Protein AF-A0A967SNN8-F1 (afdb_monomer_lite)

Sequence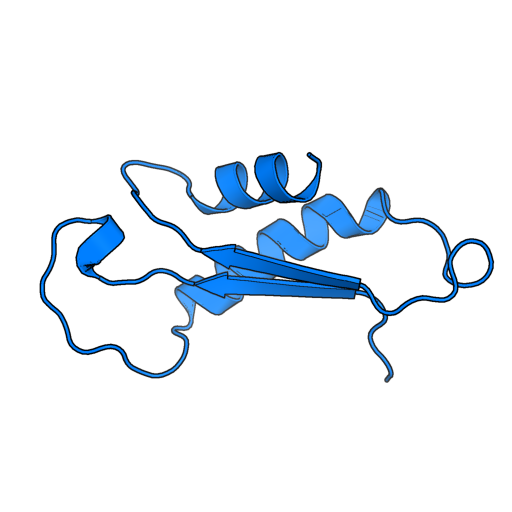 (77 aa):
TSKSFMLHYNFPPFSVGEARPIRSTSRREKGHGHLAERAIQPLLPAYDDFPYTIRVVSDILESNGSSSMASVCSASM

Radius of gyration: 13.72 Å; chains: 1; bounding box: 33×20×38 Å

Structure (mmCIF, N/CA/C/O backbone):
data_AF-A0A967SNN8-F1
#
_entry.id   AF-A0A967SNN8-F1
#
loop_
_atom_site.group_PDB
_atom_site.id
_atom_site.type_symbol
_atom_site.label_atom_id
_atom_site.label_alt_id
_atom_site.label_comp_id
_atom_site.label_asym_id
_atom_site.label_entity_id
_atom_site.label_seq_id
_atom_site.pdbx_PDB_ins_code
_atom_site.Cartn_x
_atom_site.Cartn_y
_atom_site.Cartn_z
_atom_site.occupancy
_atom_site.B_iso_or_equiv
_atom_site.auth_seq_id
_atom_site.auth_comp_id
_atom_site.auth_asym_id
_atom_site.auth_atom_id
_atom_site.pdbx_PDB_model_num
ATOM 1 N N . THR A 1 1 ? 0.984 -2.501 23.160 1.00 46.12 1 THR A N 1
ATOM 2 C CA . THR A 1 1 ? 0.238 -1.561 22.296 1.00 46.12 1 THR A CA 1
ATOM 3 C C . THR A 1 1 ? -0.390 -2.359 21.175 1.00 46.12 1 THR A C 1
ATOM 5 O O . THR A 1 1 ? 0.318 -2.774 20.268 1.00 46.12 1 THR A O 1
ATOM 8 N N . SER A 1 2 ? -1.680 -2.680 21.288 1.00 78.44 2 SER A N 1
ATOM 9 C CA . SER A 1 2 ? -2.420 -3.312 20.189 1.00 78.44 2 SER A CA 1
ATOM 10 C C . SER A 1 2 ? -2.766 -2.231 19.168 1.00 78.44 2 SER A C 1
ATOM 12 O O . SER A 1 2 ? -3.190 -1.146 19.563 1.00 78.44 2 SER A O 1
ATOM 14 N N . LYS A 1 3 ? -2.526 -2.485 17.882 1.00 81.81 3 LYS A N 1
ATOM 15 C CA . LYS A 1 3 ? -2.846 -1.550 16.802 1.00 81.81 3 LYS A CA 1
ATOM 16 C C . LYS A 1 3 ? -4.061 -2.097 16.061 1.00 81.81 3 LYS A C 1
ATOM 18 O O . LYS A 1 3 ? -3.967 -3.170 15.475 1.00 81.81 3 LYS A O 1
ATOM 23 N N . SER A 1 4 ? -5.180 -1.377 16.112 1.00 88.50 4 SER A N 1
ATOM 24 C CA . SER A 1 4 ? -6.440 -1.783 15.473 1.00 88.50 4 SER A CA 1
ATOM 25 C C . SER A 1 4 ? -6.447 -1.564 13.959 1.00 88.50 4 SER A C 1
ATOM 27 O O . SER A 1 4 ? -7.221 -2.207 13.264 1.00 88.50 4 SER A O 1
ATOM 29 N N . PHE A 1 5 ? -5.569 -0.704 13.435 1.00 93.31 5 PHE A N 1
ATOM 30 C CA . PHE A 1 5 ? -5.460 -0.415 12.006 1.00 93.31 5 PHE A CA 1
ATOM 31 C C . PHE A 1 5 ? -4.025 -0.567 11.500 1.00 93.31 5 PHE A C 1
ATOM 33 O O . PHE A 1 5 ? -3.077 -0.084 12.122 1.00 93.31 5 PHE A O 1
ATOM 40 N N . MET A 1 6 ? -3.853 -1.230 10.361 1.00 94.38 6 MET A N 1
ATOM 41 C CA . MET A 1 6 ? -2.556 -1.434 9.717 1.00 94.38 6 MET A CA 1
ATOM 42 C C . MET A 1 6 ? -2.671 -1.177 8.218 1.00 94.38 6 MET A C 1
ATOM 44 O O . MET A 1 6 ? -3.547 -1.745 7.571 1.00 94.38 6 MET A O 1
ATOM 48 N N . LEU A 1 7 ? -1.746 -0.394 7.656 1.00 96.31 7 LEU A N 1
ATOM 49 C CA . LEU A 1 7 ? -1.622 -0.223 6.210 1.00 96.31 7 LEU A CA 1
ATOM 50 C C . LEU A 1 7 ? -0.231 -0.662 5.752 1.00 96.31 7 LEU A C 1
ATOM 52 O O . LEU A 1 7 ? 0.789 -0.107 6.166 1.00 96.31 7 LEU A O 1
ATOM 56 N N . HIS A 1 8 ? -0.190 -1.677 4.895 1.00 96.50 8 HIS A N 1
ATOM 57 C CA . HIS A 1 8 ? 1.031 -2.145 4.250 1.00 96.50 8 HIS A CA 1
ATOM 58 C C . HIS A 1 8 ? 1.066 -1.672 2.805 1.00 96.50 8 HIS A C 1
ATOM 60 O O . HIS A 1 8 ? 0.088 -1.802 2.081 1.00 96.50 8 HIS A O 1
ATOM 66 N N . TYR A 1 9 ? 2.201 -1.118 2.404 1.00 97.38 9 TYR A N 1
ATOM 67 C CA . TYR A 1 9 ? 2.432 -0.590 1.070 1.00 97.38 9 TYR A CA 1
ATOM 68 C C . TYR A 1 9 ? 3.557 -1.396 0.427 1.00 97.38 9 TYR A C 1
ATOM 70 O O . TYR A 1 9 ? 4.657 -1.446 0.984 1.00 97.38 9 TYR A O 1
ATOM 78 N N . ASN A 1 10 ? 3.281 -2.008 -0.720 1.00 95.88 10 ASN A N 1
ATOM 79 C CA . ASN A 1 10 ? 4.224 -2.825 -1.471 1.00 95.88 10 ASN A CA 1
ATOM 80 C C . ASN A 1 10 ? 4.524 -2.167 -2.817 1.00 95.88 10 ASN A C 1
ATOM 82 O O . ASN A 1 10 ? 3.616 -1.797 -3.563 1.00 95.88 10 ASN A O 1
ATOM 86 N N . PHE A 1 11 ? 5.807 -2.054 -3.142 1.00 96.06 11 PHE A N 1
ATOM 87 C CA . PHE A 1 11 ? 6.294 -1.444 -4.370 1.00 96.06 11 PHE A CA 1
ATOM 88 C C . PHE A 1 11 ? 7.179 -2.435 -5.133 1.00 96.06 11 PHE A C 1
ATOM 90 O O . PHE A 1 11 ? 8.413 -2.369 -5.074 1.00 96.06 11 PHE A O 1
ATOM 97 N N . PRO A 1 12 ? 6.571 -3.404 -5.835 1.00 95.06 12 PRO A N 1
ATOM 98 C CA . PRO A 1 12 ? 7.328 -4.401 -6.567 1.00 95.06 12 PRO A CA 1
ATOM 99 C C . PRO A 1 12 ? 8.088 -3.762 -7.745 1.00 95.06 12 PRO A C 1
ATOM 101 O O . PRO A 1 12 ? 7.593 -2.809 -8.350 1.00 95.06 12 PRO A O 1
ATOM 104 N N . PRO A 1 13 ? 9.263 -4.289 -8.137 1.00 93.25 13 PRO A N 1
ATOM 105 C CA . PRO A 1 13 ? 10.079 -3.707 -9.212 1.00 93.25 13 PRO A CA 1
ATOM 106 C C . PRO A 1 13 ? 9.373 -3.616 -10.570 1.00 93.25 13 PRO A C 1
ATOM 108 O O . PRO A 1 13 ? 9.603 -2.672 -11.325 1.00 93.25 13 PRO A O 1
ATOM 111 N N . PHE A 1 14 ? 8.461 -4.553 -10.852 1.00 94.75 14 PHE A N 1
ATOM 112 C CA . PHE A 1 14 ? 7.691 -4.540 -12.094 1.00 94.75 14 PHE A CA 1
ATOM 113 C C . PHE A 1 14 ? 6.784 -3.307 -12.218 1.00 94.75 14 PHE A C 1
ATOM 115 O O . PHE A 1 14 ? 6.460 -2.923 -13.335 1.00 94.75 14 PHE A O 1
ATOM 122 N N . SER A 1 15 ? 6.425 -2.650 -11.107 1.00 93.81 15 SER A N 1
ATOM 123 C CA . SER A 1 15 ? 5.561 -1.460 -11.115 1.00 93.81 15 SER A CA 1
ATOM 124 C C . SER A 1 15 ? 6.159 -0.263 -11.858 1.00 93.81 15 SER A C 1
ATOM 126 O O . SER A 1 15 ? 5.439 0.640 -12.275 1.00 93.81 15 SER A O 1
ATOM 128 N N . VAL A 1 16 ? 7.479 -0.263 -12.046 1.00 95.81 16 VAL A N 1
ATOM 129 C CA . VAL A 1 16 ? 8.221 0.724 -12.845 1.00 95.81 16 VAL A CA 1
ATOM 130 C C . VAL A 1 16 ? 8.874 0.088 -14.078 1.00 95.81 16 VAL A C 1
ATOM 132 O O . VAL A 1 16 ? 9.745 0.688 -14.698 1.00 95.81 16 VAL A O 1
ATOM 135 N N . GLY A 1 17 ? 8.481 -1.142 -14.429 1.00 94.25 17 GLY A N 1
ATOM 136 C CA . GLY A 1 17 ? 9.033 -1.888 -15.560 1.00 94.25 17 GLY A CA 1
ATOM 137 C C . GLY A 1 17 ? 10.451 -2.428 -15.344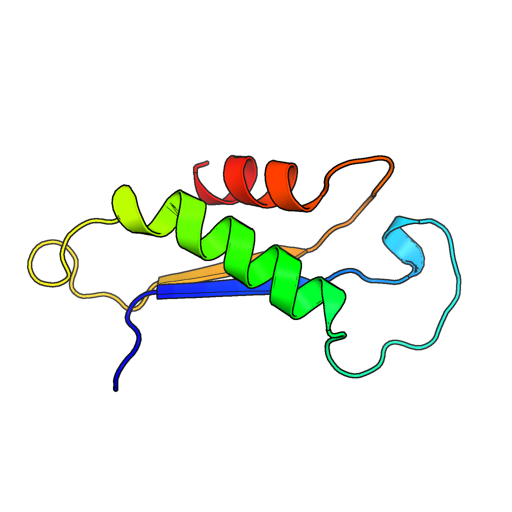 1.00 94.25 17 GLY A C 1
ATOM 138 O O . GLY A 1 17 ? 11.121 -2.782 -16.311 1.00 94.25 17 GLY A O 1
ATOM 139 N N . GLU A 1 18 ? 10.939 -2.503 -14.102 1.00 94.62 18 GLU A N 1
ATOM 140 C CA . GLU A 1 18 ? 12.286 -2.993 -13.799 1.00 94.62 18 GLU A CA 1
ATOM 141 C C . GLU A 1 18 ? 12.283 -4.462 -13.342 1.00 94.62 18 GLU A C 1
ATOM 143 O O . GLU A 1 18 ? 11.469 -4.887 -12.522 1.00 94.62 18 GLU A O 1
ATOM 148 N N . ALA A 1 19 ? 13.270 -5.240 -13.794 1.00 93.50 19 ALA A N 1
ATOM 149 C CA . ALA A 1 19 ? 13.520 -6.592 -13.296 1.00 93.50 19 ALA A CA 1
ATOM 150 C C . ALA A 1 19 ? 14.542 -6.557 -12.145 1.00 93.50 19 ALA A C 1
ATOM 152 O O . ALA A 1 19 ? 15.753 -6.512 -12.368 1.00 93.50 19 ALA A O 1
ATOM 153 N N . ARG A 1 20 ? 14.065 -6.566 -10.893 1.00 90.62 20 ARG A N 1
ATOM 154 C CA . ARG A 1 20 ? 14.911 -6.665 -9.686 1.00 90.62 20 ARG A CA 1
ATOM 155 C C . ARG A 1 20 ? 14.396 -7.763 -8.747 1.00 90.62 20 ARG A C 1
ATOM 157 O O . ARG A 1 20 ? 13.195 -8.027 -8.728 1.00 90.62 20 ARG A O 1
ATOM 164 N N . PRO A 1 21 ? 15.271 -8.402 -7.951 1.00 89.19 21 PRO A N 1
ATOM 165 C CA . PRO A 1 21 ? 14.839 -9.385 -6.966 1.00 89.19 21 PRO A CA 1
ATOM 166 C C . PRO A 1 21 ? 13.993 -8.725 -5.873 1.00 89.19 21 PRO A C 1
ATOM 168 O O . PRO A 1 21 ? 14.352 -7.664 -5.354 1.00 89.19 21 PRO A O 1
ATOM 171 N N . ILE A 1 22 ? 12.896 -9.381 -5.495 1.00 89.19 22 ILE A N 1
ATOM 172 C CA . ILE A 1 22 ? 12.051 -8.956 -4.377 1.00 89.19 22 ILE A CA 1
ATOM 173 C C . ILE A 1 22 ? 12.831 -9.185 -3.077 1.00 89.19 22 ILE A C 1
ATOM 175 O O . ILE A 1 22 ? 13.269 -10.298 -2.786 1.00 89.19 22 ILE A O 1
ATOM 179 N N . ARG A 1 23 ? 13.044 -8.110 -2.316 1.00 87.00 23 ARG A N 1
ATOM 180 C CA . ARG A 1 23 ? 13.701 -8.129 -1.000 1.00 87.00 23 ARG A CA 1
ATOM 181 C C . ARG A 1 23 ? 12.683 -7.808 0.096 1.00 87.00 23 ARG A C 1
ATOM 183 O O . ARG A 1 23 ? 11.497 -7.647 -0.169 1.00 87.00 23 ARG A O 1
ATOM 190 N N . SER A 1 24 ? 13.156 -7.716 1.337 1.00 90.56 24 SER A N 1
ATOM 191 C CA . SER A 1 24 ? 12.371 -7.171 2.445 1.00 90.56 24 SER A CA 1
ATOM 192 C C . SER A 1 24 ? 11.901 -5.742 2.158 1.00 90.56 24 SER A C 1
ATOM 194 O O . SER A 1 24 ? 12.528 -5.022 1.378 1.00 90.56 24 SER A O 1
ATOM 196 N N . THR A 1 25 ? 10.870 -5.307 2.880 1.00 91.81 25 THR A N 1
ATOM 197 C CA . THR A 1 25 ? 10.317 -3.955 2.777 1.00 91.81 25 THR A CA 1
ATOM 198 C C . THR A 1 25 ? 11.383 -2.871 2.953 1.00 91.81 25 THR A C 1
ATOM 200 O O . THR A 1 25 ? 12.188 -2.856 3.889 1.00 91.81 25 THR A O 1
ATOM 203 N N . SER A 1 26 ? 11.397 -1.939 2.012 1.00 92.31 26 SER A N 1
ATOM 204 C CA . SER A 1 26 ? 12.295 -0.799 1.964 1.00 92.31 26 SER A CA 1
ATOM 205 C C . SER A 1 26 ? 11.840 0.325 2.901 1.00 92.31 26 SER A C 1
ATOM 207 O O . SER A 1 26 ? 10.673 0.440 3.288 1.00 92.31 26 SER A O 1
ATOM 209 N N . ARG A 1 27 ? 12.762 1.244 3.229 1.00 95.81 27 ARG A N 1
ATOM 210 C CA . ARG A 1 27 ? 12.424 2.441 4.025 1.00 95.81 27 ARG A CA 1
ATOM 211 C C . ARG A 1 27 ? 11.379 3.327 3.343 1.00 95.81 27 ARG A C 1
ATOM 213 O O . ARG A 1 27 ? 10.574 3.943 4.035 1.00 95.81 27 ARG A O 1
ATOM 220 N N . ARG A 1 28 ? 11.386 3.386 2.005 1.00 94.12 28 ARG A N 1
ATOM 221 C CA . ARG A 1 28 ? 10.406 4.165 1.238 1.00 94.12 28 ARG A CA 1
ATOM 222 C C . ARG A 1 28 ? 9.020 3.548 1.333 1.00 94.12 28 ARG A C 1
ATOM 224 O O . ARG A 1 28 ? 8.087 4.289 1.613 1.00 94.12 28 ARG A O 1
ATOM 231 N N . GLU A 1 29 ? 8.904 2.232 1.192 1.00 94.94 29 GLU A N 1
ATOM 232 C CA . GLU A 1 29 ? 7.625 1.526 1.334 1.00 94.94 29 GLU A CA 1
ATOM 233 C C . GLU A 1 29 ? 7.023 1.723 2.726 1.00 94.94 29 GLU A C 1
ATOM 235 O O . GLU A 1 29 ? 5.864 2.110 2.846 1.00 94.94 29 GLU A O 1
ATOM 240 N N . LYS A 1 30 ? 7.833 1.592 3.787 1.00 95.31 30 LYS A N 1
ATOM 241 C CA . LYS A 1 30 ? 7.375 1.878 5.156 1.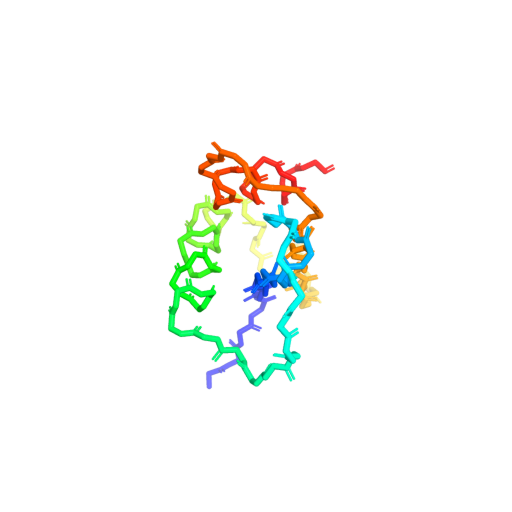00 95.31 30 LYS A CA 1
ATOM 242 C C . LYS A 1 30 ? 6.922 3.334 5.325 1.00 95.31 30 LYS A C 1
ATOM 244 O O . LYS A 1 30 ? 5.923 3.587 5.991 1.00 95.31 30 LYS A O 1
ATOM 249 N N . GLY A 1 31 ? 7.645 4.285 4.731 1.00 96.88 31 GLY A N 1
ATOM 250 C CA . GLY A 1 31 ? 7.293 5.706 4.769 1.00 96.88 31 GLY A CA 1
ATOM 251 C C . GLY A 1 31 ? 5.986 6.025 4.037 1.00 96.88 31 GLY A C 1
ATOM 252 O O . GLY A 1 31 ? 5.139 6.717 4.593 1.00 96.88 31 GLY A O 1
ATOM 253 N N . HIS A 1 32 ? 5.797 5.486 2.829 1.00 97.00 32 HIS A N 1
ATOM 254 C CA . HIS A 1 32 ? 4.574 5.680 2.038 1.00 97.00 32 HIS A CA 1
ATOM 255 C C . HIS A 1 32 ? 3.377 5.002 2.710 1.00 97.00 32 HIS A C 1
ATOM 257 O O . HIS A 1 32 ? 2.318 5.616 2.822 1.00 97.00 32 HIS A O 1
ATOM 263 N N . GLY A 1 33 ? 3.570 3.791 3.246 1.00 96.12 33 GLY A N 1
ATOM 264 C CA . GLY A 1 33 ? 2.558 3.099 4.038 1.00 96.12 33 GLY A CA 1
ATOM 265 C C . GLY A 1 33 ? 2.140 3.904 5.266 1.00 96.12 33 GLY A C 1
ATOM 266 O O . GLY A 1 33 ? 0.954 4.113 5.483 1.00 96.12 33 GLY A O 1
ATOM 267 N N . HIS A 1 34 ? 3.097 4.452 6.022 1.00 96.31 34 HIS A N 1
ATOM 268 C CA . HIS A 1 34 ? 2.784 5.278 7.190 1.00 96.31 34 HIS A CA 1
ATOM 269 C C . HIS A 1 34 ? 2.082 6.597 6.831 1.00 96.31 34 HIS A C 1
ATOM 271 O O . HIS A 1 34 ? 1.204 7.038 7.570 1.00 96.31 34 HIS A O 1
ATOM 277 N N . LEU A 1 35 ? 2.441 7.225 5.705 1.00 96.31 35 LEU A N 1
ATOM 278 C CA . LEU A 1 35 ? 1.753 8.419 5.210 1.00 96.31 35 LEU A CA 1
ATOM 279 C C . LEU A 1 35 ? 0.292 8.105 4.881 1.00 96.31 35 LEU A C 1
ATOM 281 O O . LEU A 1 35 ? -0.597 8.808 5.357 1.00 96.31 35 LEU A O 1
ATOM 285 N N . ALA A 1 36 ? 0.046 7.040 4.114 1.00 96.44 36 ALA A N 1
ATOM 286 C CA . ALA A 1 36 ? -1.309 6.646 3.749 1.00 96.44 36 ALA A CA 1
ATOM 287 C C . ALA A 1 36 ? -2.128 6.215 4.976 1.00 96.44 36 ALA A C 1
ATOM 289 O O . ALA A 1 36 ? -3.289 6.591 5.113 1.00 96.44 36 ALA A O 1
ATOM 290 N N . GLU A 1 37 ? -1.503 5.503 5.916 1.00 95.81 37 GLU A N 1
ATOM 291 C CA . GLU A 1 37 ? -2.134 5.101 7.171 1.00 95.81 37 GLU A CA 1
ATOM 292 C C . GLU A 1 37 ? -2.620 6.317 7.968 1.00 95.81 37 GLU A C 1
ATOM 294 O O . GLU A 1 37 ? -3.773 6.364 8.388 1.00 95.81 37 GLU A O 1
ATOM 299 N N . ARG A 1 38 ? -1.763 7.333 8.132 1.00 95.44 38 ARG A N 1
ATOM 300 C CA . ARG A 1 38 ? -2.103 8.564 8.861 1.00 95.44 38 ARG A CA 1
ATOM 301 C C . ARG A 1 38 ? -3.180 9.393 8.176 1.00 95.44 38 ARG A C 1
ATOM 303 O O . ARG A 1 38 ? -3.880 10.124 8.867 1.00 95.44 38 ARG A O 1
ATOM 310 N N . ALA A 1 39 ? -3.290 9.312 6.853 1.00 96.00 39 ALA A N 1
ATOM 311 C CA . ALA A 1 39 ? -4.332 10.009 6.110 1.00 96.00 39 ALA A CA 1
ATOM 312 C C . ALA A 1 39 ? -5.718 9.379 6.333 1.00 96.00 39 ALA A C 1
ATOM 314 O O . ALA A 1 39 ? -6.701 10.107 6.425 1.00 96.00 39 ALA A O 1
ATOM 315 N N . ILE A 1 40 ? -5.790 8.049 6.460 1.00 94.94 40 ILE A N 1
ATOM 316 C CA . ILE A 1 40 ? -7.051 7.310 6.650 1.00 94.94 40 ILE A CA 1
ATOM 317 C C . ILE A 1 40 ? -7.449 7.195 8.121 1.00 94.94 40 ILE A C 1
ATOM 319 O O . ILE A 1 40 ? -8.635 7.176 8.434 1.00 94.94 40 ILE A O 1
ATOM 323 N N . GLN A 1 41 ? -6.483 7.170 9.041 1.00 93.12 41 GLN A N 1
ATOM 324 C CA . GLN A 1 41 ? -6.735 6.988 10.471 1.00 93.12 41 GLN A CA 1
ATOM 325 C C . GLN A 1 41 ? -7.831 7.904 11.068 1.00 93.12 41 GLN A C 1
ATOM 327 O O . GLN A 1 41 ? -8.613 7.393 11.866 1.00 93.12 41 GLN A O 1
ATOM 332 N N . PRO A 1 42 ? -7.951 9.200 10.704 1.00 93.12 42 PRO A N 1
ATOM 333 C CA . PRO A 1 42 ? -9.009 10.077 11.220 1.00 93.12 42 PRO A CA 1
ATOM 334 C C . PRO A 1 42 ? -10.425 9.739 10.732 1.00 93.12 42 PRO A C 1
ATOM 336 O O . PRO A 1 42 ? -11.387 10.237 11.306 1.00 93.12 42 PRO A O 1
ATOM 339 N N . LEU A 1 43 ? -10.555 8.950 9.661 1.00 91.81 43 LEU A N 1
ATOM 340 C CA . LEU A 1 43 ? -11.835 8.572 9.053 1.00 91.81 43 LEU A CA 1
ATOM 341 C C . LEU A 1 43 ? -12.344 7.211 9.545 1.00 91.81 43 LEU A C 1
ATOM 343 O O . LEU A 1 43 ? -13.471 6.832 9.237 1.00 91.81 43 LEU A O 1
ATOM 347 N N . LEU A 1 44 ? -11.518 6.462 10.279 1.00 92.12 44 LEU A N 1
ATOM 348 C CA . LEU A 1 44 ? -11.894 5.147 10.783 1.00 92.12 44 LEU A CA 1
ATOM 349 C C . LEU A 1 44 ? -12.865 5.266 11.967 1.00 92.12 44 LEU A C 1
ATOM 351 O O . LEU A 1 44 ? -12.708 6.166 12.796 1.00 92.12 44 LEU A O 1
ATOM 355 N N . PRO A 1 45 ? -1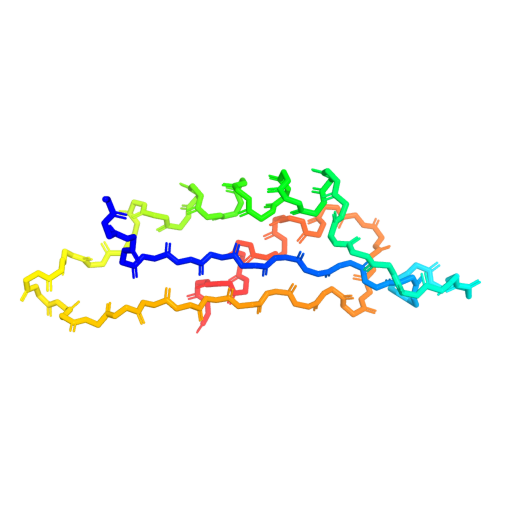3.831 4.339 12.088 1.00 92.81 45 PRO A N 1
ATOM 356 C CA . PRO A 1 45 ? -14.710 4.277 13.249 1.00 92.81 45 PRO A CA 1
ATOM 357 C C . PRO A 1 45 ? -13.919 3.981 14.528 1.00 92.81 45 PRO A C 1
ATOM 359 O O . PRO A 1 45 ? -12.840 3.376 14.501 1.00 92.81 45 PRO A O 1
ATOM 362 N N . ALA A 1 46 ? -14.478 4.385 15.669 1.00 90.81 46 ALA A N 1
ATOM 363 C CA . ALA A 1 46 ? -13.956 3.971 16.961 1.00 90.81 46 ALA A CA 1
ATOM 364 C C . ALA A 1 46 ? -14.058 2.445 17.105 1.00 90.81 46 ALA A C 1
ATOM 366 O O . ALA A 1 46 ? -14.949 1.806 16.547 1.00 90.81 46 ALA A O 1
ATOM 367 N N . TYR A 1 47 ? -13.148 1.854 17.879 1.00 88.56 47 TYR A N 1
ATOM 368 C CA . TYR A 1 47 ? -13.125 0.402 18.070 1.00 88.56 47 TYR A CA 1
ATOM 369 C C . TYR A 1 47 ? -14.412 -0.128 18.723 1.00 88.56 47 TYR A C 1
ATOM 371 O O . TYR A 1 47 ? -14.838 -1.233 18.411 1.00 88.56 47 TYR A O 1
ATOM 379 N N . ASP A 1 48 ? -15.051 0.660 19.590 1.00 90.69 48 ASP A N 1
ATOM 380 C CA . ASP A 1 48 ? -16.299 0.260 20.250 1.00 90.69 48 ASP A CA 1
ATOM 381 C C . ASP A 1 48 ? -17.475 0.177 19.260 1.00 90.69 48 ASP A C 1
ATOM 383 O O . ASP A 1 48 ? -18.332 -0.695 19.394 1.00 90.69 48 ASP A O 1
ATOM 387 N N . ASP A 1 49 ? -17.473 1.027 18.227 1.00 93.19 49 ASP A N 1
ATOM 388 C CA . ASP A 1 49 ? -18.474 1.016 17.153 1.00 93.19 49 ASP A CA 1
ATOM 389 C C . ASP A 1 49 ? -18.166 -0.051 16.090 1.00 93.19 49 ASP A C 1
ATOM 391 O O . ASP A 1 49 ? -19.062 -0.560 15.414 1.00 93.19 49 ASP A O 1
ATOM 395 N N . PHE A 1 50 ? -16.886 -0.399 15.931 1.00 92.75 50 PHE A N 1
ATOM 396 C CA . PHE A 1 50 ? -16.416 -1.381 14.961 1.00 92.75 50 PHE A CA 1
ATOM 397 C C . PHE A 1 50 ? -15.260 -2.219 15.541 1.00 92.75 50 PHE A C 1
ATOM 399 O O . PHE A 1 50 ? -14.086 -1.905 15.313 1.00 92.75 50 PHE A O 1
ATOM 406 N N . PRO A 1 51 ? -15.565 -3.307 16.277 1.00 92.25 51 PRO A N 1
ATOM 407 C CA . PRO A 1 51 ? -14.588 -4.063 17.068 1.00 92.25 51 PRO A CA 1
ATOM 408 C C . PRO A 1 51 ? -13.801 -5.066 16.216 1.00 92.25 51 PRO A C 1
ATOM 410 O O . PRO A 1 51 ? -13.705 -6.254 16.528 1.00 92.25 51 PRO A O 1
ATOM 413 N N . TYR A 1 52 ? -13.229 -4.586 15.115 1.00 93.12 52 TYR A N 1
ATOM 414 C CA . TYR A 1 52 ? -12.420 -5.374 14.200 1.00 93.12 52 TYR A CA 1
ATOM 415 C C . TYR A 1 52 ? -11.049 -4.740 14.003 1.00 93.12 52 TYR A C 1
ATOM 417 O O . TYR A 1 52 ? -10.896 -3.523 13.906 1.00 93.12 52 TYR A O 1
ATOM 425 N N . THR A 1 53 ? -10.038 -5.596 13.880 1.00 93.19 53 THR A N 1
ATOM 426 C CA . THR A 1 53 ? -8.718 -5.173 13.415 1.00 93.19 53 THR A CA 1
ATOM 427 C C . THR A 1 53 ? -8.744 -5.065 11.896 1.00 93.19 53 THR A C 1
ATOM 429 O O . THR A 1 53 ? -8.977 -6.052 11.199 1.00 93.19 53 THR A O 1
ATOM 432 N N . ILE A 1 54 ? -8.468 -3.874 11.379 1.00 93.25 54 ILE A N 1
ATOM 433 C CA . ILE A 1 54 ? -8.484 -3.570 9.952 1.00 93.25 54 ILE A CA 1
ATOM 434 C C . ILE A 1 54 ? -7.051 -3.613 9.419 1.00 93.25 54 ILE A C 1
ATOM 436 O O . ILE A 1 54 ? -6.156 -2.927 9.921 1.00 93.25 54 ILE A O 1
ATOM 440 N N . ARG A 1 55 ? -6.830 -4.399 8.364 1.00 95.19 55 ARG A N 1
ATOM 441 C CA . ARG A 1 55 ? -5.565 -4.435 7.628 1.00 95.19 55 ARG A CA 1
ATOM 442 C C . ARG A 1 55 ? -5.814 -4.119 6.161 1.00 95.19 55 ARG A C 1
ATOM 444 O O . ARG A 1 55 ? -6.467 -4.891 5.470 1.00 95.19 55 ARG A O 1
ATOM 451 N N . VAL A 1 56 ? -5.210 -3.038 5.688 1.00 95.75 56 VAL A N 1
ATOM 452 C CA . VAL A 1 56 ? -5.203 -2.639 4.281 1.00 95.75 56 VAL A CA 1
ATOM 453 C C . VAL A 1 56 ? -3.840 -2.968 3.680 1.00 95.75 56 VAL A C 1
ATOM 455 O O . VAL A 1 56 ? -2.797 -2.740 4.299 1.00 95.75 56 VAL A O 1
ATOM 458 N N . VAL A 1 57 ? -3.842 -3.528 2.474 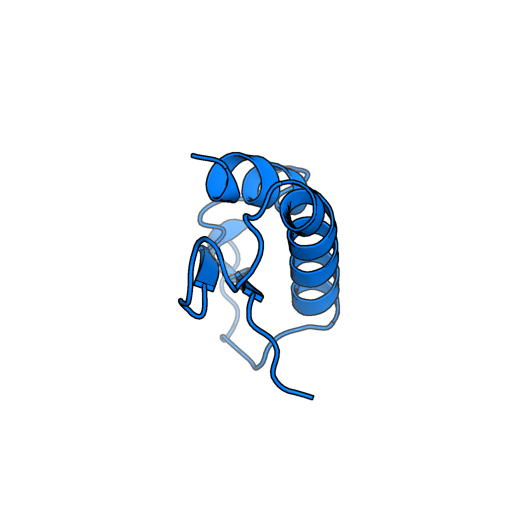1.00 96.94 57 VAL A N 1
ATOM 459 C CA . VAL A 1 57 ? -2.631 -3.775 1.688 1.00 96.94 57 VAL A CA 1
ATOM 460 C C . VAL A 1 57 ? -2.779 -3.029 0.371 1.00 96.94 57 VAL A C 1
ATOM 462 O O . VAL A 1 57 ? -3.755 -3.227 -0.343 1.00 96.94 57 VAL A O 1
ATOM 465 N N . SER A 1 58 ? -1.826 -2.152 0.082 1.00 96.62 58 SER A N 1
ATOM 466 C CA . SER A 1 58 ? -1.724 -1.430 -1.178 1.00 96.62 58 SER A CA 1
ATOM 467 C C . SER A 1 58 ? -0.586 -2.030 -1.992 1.00 96.62 58 SER A C 1
ATOM 469 O O . SER A 1 58 ? 0.587 -1.850 -1.653 1.00 96.62 58 SER A O 1
ATOM 471 N N . ASP A 1 59 ? -0.947 -2.764 -3.041 1.00 96.31 59 ASP A N 1
ATOM 472 C CA . ASP A 1 59 ? -0.010 -3.324 -4.008 1.00 96.31 59 ASP A CA 1
ATOM 473 C C . ASP A 1 59 ? 0.065 -2.404 -5.225 1.00 96.31 59 ASP A C 1
ATOM 475 O O . ASP A 1 59 ? -0.886 -2.274 -5.997 1.00 96.31 59 ASP A O 1
ATOM 479 N N . ILE A 1 60 ? 1.206 -1.739 -5.398 1.00 96.81 60 ILE A N 1
ATOM 480 C CA . ILE A 1 60 ? 1.405 -0.826 -6.520 1.00 96.81 60 ILE A CA 1
ATOM 481 C C . ILE A 1 60 ? 1.718 -1.640 -7.770 1.00 96.81 60 ILE A C 1
ATOM 483 O O . ILE A 1 60 ? 2.810 -2.185 -7.908 1.00 96.81 60 ILE A O 1
ATOM 487 N N . LEU A 1 61 ? 0.747 -1.727 -8.676 1.00 95.62 61 LEU A N 1
ATOM 488 C CA . LEU A 1 61 ? 0.89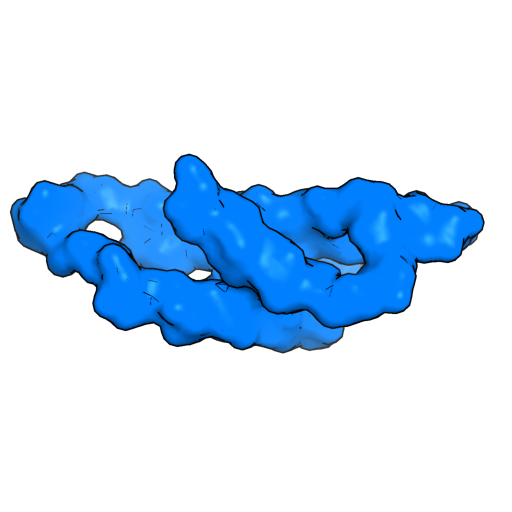3 -2.485 -9.919 1.00 95.62 61 LEU A CA 1
ATOM 489 C C . LEU A 1 61 ? 1.618 -1.690 -11.007 1.00 95.62 61 LEU A C 1
ATOM 491 O O . LEU A 1 61 ? 2.353 -2.272 -11.796 1.00 95.62 61 LEU A O 1
ATOM 495 N N . GLU A 1 62 ? 1.462 -0.367 -10.996 1.00 95.88 62 GLU A N 1
ATOM 496 C CA . GLU A 1 62 ? 2.113 0.576 -11.904 1.00 95.88 62 GLU A CA 1
ATOM 497 C C . GLU A 1 62 ? 2.394 1.886 -11.159 1.00 95.88 62 GLU A C 1
ATOM 499 O O . GLU A 1 62 ? 1.619 2.305 -10.295 1.00 95.88 62 GLU A O 1
ATOM 504 N N . SER A 1 63 ? 3.505 2.552 -11.471 1.00 94.94 63 SER A N 1
ATOM 505 C CA . SER A 1 63 ? 3.865 3.814 -10.830 1.00 94.94 63 SER A CA 1
ATOM 506 C C . SER A 1 63 ? 4.576 4.763 -11.782 1.00 94.94 63 SER A C 1
ATOM 508 O O . SER A 1 63 ? 5.744 4.576 -12.108 1.00 94.94 63 SER A O 1
ATOM 510 N N . ASN A 1 64 ? 3.903 5.868 -12.102 1.00 94.25 64 ASN A N 1
ATOM 511 C CA . ASN A 1 64 ? 4.499 7.022 -12.782 1.00 94.25 64 ASN A CA 1
ATOM 512 C C . ASN A 1 64 ? 4.342 8.336 -11.983 1.00 94.25 64 ASN A C 1
ATOM 514 O O . ASN A 1 64 ? 4.578 9.428 -12.491 1.00 94.25 64 ASN A O 1
ATOM 518 N N . GLY A 1 65 ? 3.920 8.253 -10.718 1.00 92.19 65 GLY A N 1
ATOM 519 C CA . GLY A 1 65 ? 3.757 9.419 -9.850 1.00 92.19 65 GLY A CA 1
ATOM 520 C C . GLY A 1 65 ? 2.912 9.124 -8.614 1.00 92.19 65 GLY A C 1
ATOM 521 O O . GLY A 1 65 ? 1.914 8.421 -8.701 1.00 92.19 65 GLY A O 1
ATOM 522 N N . SER A 1 66 ? 3.334 9.664 -7.465 1.00 91.50 66 SER A N 1
ATOM 523 C CA . SER A 1 66 ? 2.625 9.678 -6.169 1.00 91.50 66 SER A CA 1
ATOM 524 C C . SER A 1 66 ? 1.740 8.455 -5.855 1.00 91.50 66 SER A C 1
ATOM 526 O O . SER A 1 66 ? 0.559 8.570 -5.520 1.00 91.50 66 SER A O 1
ATOM 528 N N . SER A 1 67 ? 2.329 7.262 -5.894 1.00 95.25 67 SER A N 1
ATOM 529 C CA . SER A 1 67 ? 1.650 6.002 -5.565 1.00 95.25 67 SER A CA 1
ATOM 530 C C . SER A 1 67 ? 1.194 5.920 -4.097 1.00 95.25 67 SER A C 1
ATOM 532 O O . SER A 1 67 ? 0.250 5.193 -3.779 1.00 95.25 67 SER A O 1
ATOM 534 N N . SER A 1 68 ? 1.758 6.736 -3.195 1.00 93.25 68 SER A N 1
ATOM 535 C CA . SER A 1 68 ? 1.216 6.927 -1.838 1.00 93.25 68 SER A CA 1
ATOM 536 C C . SER A 1 68 ? -0.168 7.565 -1.830 1.00 93.25 68 SER A C 1
ATOM 538 O O . SER A 1 68 ? -1.009 7.142 -1.047 1.00 93.25 68 SER A O 1
ATOM 540 N N . MET A 1 69 ? -0.428 8.565 -2.679 1.00 97.19 69 MET A N 1
ATOM 541 C CA . MET A 1 69 ? -1.749 9.202 -2.730 1.00 97.19 69 MET A CA 1
ATOM 542 C C . MET A 1 69 ? -2.769 8.298 -3.413 1.00 97.19 69 MET A C 1
ATOM 544 O O . MET A 1 69 ? -3.905 8.228 -2.956 1.00 97.19 69 MET A O 1
ATOM 548 N N . ALA A 1 70 ? -2.344 7.526 -4.419 1.00 96.56 70 ALA A N 1
ATOM 549 C CA . ALA A 1 70 ? -3.170 6.453 -4.965 1.00 96.56 70 ALA A CA 1
ATOM 550 C C . ALA A 1 70 ? -3.580 5.454 -3.868 1.00 96.56 70 ALA A C 1
ATOM 552 O O . ALA A 1 70 ? -4.744 5.089 -3.780 1.00 96.56 70 ALA A O 1
ATOM 553 N N . SER A 1 71 ? -2.659 5.103 -2.963 1.00 96.75 71 SER A N 1
ATOM 554 C CA . SER A 1 71 ? -2.958 4.223 -1.823 1.00 96.75 71 SER A CA 1
ATOM 555 C C . SER A 1 71 ? -3.978 4.818 -0.848 1.00 96.75 71 SER A C 1
ATOM 557 O O . SER A 1 71 ? -4.771 4.071 -0.289 1.00 96.75 71 SER A O 1
ATOM 559 N N . VAL A 1 72 ? -3.979 6.141 -0.643 1.00 96.94 72 VAL A N 1
ATOM 560 C CA . VAL A 1 72 ? -5.005 6.822 0.169 1.00 96.94 72 VAL A CA 1
ATOM 561 C C . VAL A 1 72 ? -6.370 6.726 -0.506 1.00 96.94 72 VAL A C 1
ATOM 563 O O . VAL A 1 72 ? -7.336 6.342 0.144 1.00 96.94 72 VAL A O 1
ATOM 566 N N . CYS A 1 73 ? -6.449 7.021 -1.807 1.00 96.19 73 CYS A N 1
ATOM 567 C CA . CYS A 1 73 ? -7.697 6.905 -2.559 1.00 96.19 73 CYS A CA 1
ATOM 568 C C . CYS A 1 73 ? -8.241 5.472 -2.516 1.00 96.19 73 CYS A C 1
ATOM 570 O O . CYS A 1 73 ? -9.397 5.274 -2.162 1.00 96.19 73 CYS A O 1
ATOM 572 N N . SER A 1 74 ? -7.398 4.479 -2.809 1.00 95.19 74 SER A N 1
ATOM 573 C CA . SER A 1 74 ? -7.798 3.070 -2.815 1.00 95.19 74 SER A CA 1
ATOM 574 C C . SER A 1 74 ? -8.174 2.545 -1.431 1.00 95.19 74 SER A C 1
ATOM 576 O O . SER A 1 74 ? -9.028 1.680 -1.338 1.00 95.19 74 SER A O 1
ATOM 578 N N . ALA A 1 75 ? -7.568 3.051 -0.353 1.00 94.19 75 ALA A N 1
ATOM 579 C CA . ALA A 1 75 ? -7.927 2.652 1.010 1.00 94.19 75 ALA A CA 1
ATOM 580 C C . ALA A 1 75 ? -9.287 3.206 1.471 1.00 94.19 75 ALA A C 1
ATOM 582 O O . ALA A 1 75 ? -9.822 2.727 2.468 1.00 94.19 75 ALA A O 1
ATOM 583 N N . SER A 1 76 ? -9.813 4.228 0.788 1.00 93.56 76 SER A N 1
ATOM 584 C CA . SER A 1 76 ? -11.129 4.810 1.064 1.00 93.56 76 SER A CA 1
ATOM 585 C C . SER A 1 76 ? -12.262 4.186 0.243 1.00 93.56 76 SER A C 1
ATOM 587 O O . SER A 1 76 ? -13.420 4.411 0.598 1.00 93.56 76 SER A O 1
ATOM 589 N N . MET A 1 77 ? -11.948 3.516 -0.871 1.00 91.06 77 MET A N 1
ATOM 590 C CA . MET A 1 77 ? -12.925 2.844 -1.742 1.00 91.06 77 MET A CA 1
ATOM 591 C C . MET A 1 77 ? -13.320 1.487 -1.165 1.00 91.06 77 MET A C 1
ATOM 593 O O . MET A 1 77 ? -14.513 1.142 -1.306 1.00 91.06 77 MET A O 1
#

pLDDT: mean 93.13, std 6.29, range [46.12, 97.38]

Foldseek 3Di:
DDDLEFEFEDDDQCQAPDDDDDDPDDPVRVVLRVLLRVLCVVVDDDCVVPVHRYYHYHYRNHDPDDSSVVSNVVVVD

Secondary structure (DSSP, 8-state):
---SEEEEEE--GGGGT------SPPHHHHHHHHHHHHHHGGGSPPTTTS-S-EEEEEE-S--SS-HHHHHHHHHH-